Protein AF-F1ACM8-F1 (afdb_monomer)

Secondary structure (DSSP, 8-state):
-HHHHHHHHHHHHHHHHHS-SS-------TTSTTHHHHHHHHHHHHHHHHTSPP-

Solvent-accessible surface area (backbone atoms only — not comparable to full-atom values): 3621 Å² total; per-residue (Å²): 106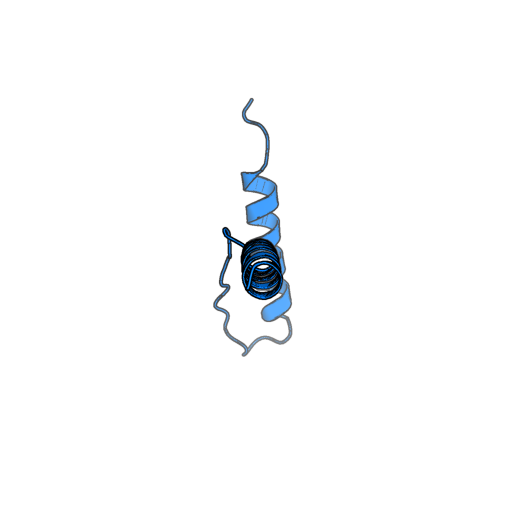,74,69,64,50,52,56,49,53,53,51,51,54,52,52,60,72,70,55,68,90,85,75,86,86,84,87,78,66,81,89,46,95,59,35,70,62,54,54,52,51,53,54,53,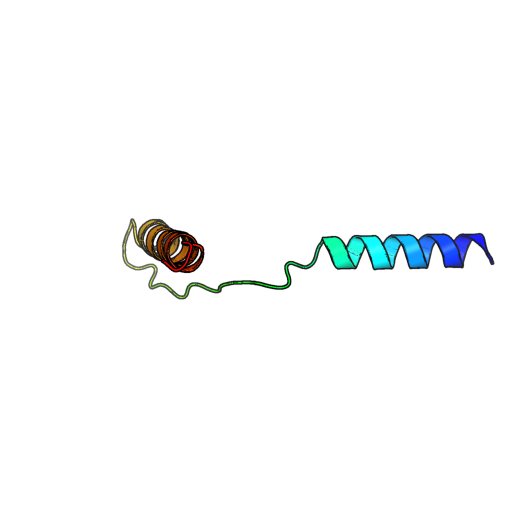53,48,54,60,60,70,69,55,83,83,132

pLDDT: mean 92.6, std 5.88, range [75.5, 98.19]

Mean predicted aligned error: 6.07 Å

Foldseek 3Di:
DVVVVVVVVVVVVVVVVVDDPDDDDFDWDPPDPCTVVVRVVVVVVVVVVVPDDDD

Sequence (55 aa):
GPITREASEEMSAFLQHLETEDNIKVWFNNKGWHAMVSFLNVAHNAILRASLPQD

Structure (mmCIF, N/CA/C/O backbone):
data_AF-F1ACM8-F1
#
_entry.id   AF-F1ACM8-F1
#
loop_
_atom_site.group_PDB
_atom_site.id
_atom_site.type_symbol
_atom_site.label_atom_id
_atom_site.label_alt_id
_atom_site.label_comp_id
_atom_site.label_asym_id
_atom_site.label_entity_id
_atom_site.label_seq_id
_atom_site.pdbx_PDB_ins_code
_atom_site.Cartn_x
_atom_site.Cartn_y
_atom_site.Cartn_z
_atom_site.occupancy
_atom_site.B_iso_or_equiv
_atom_site.auth_seq_id
_atom_site.auth_comp_id
_atom_site.auth_a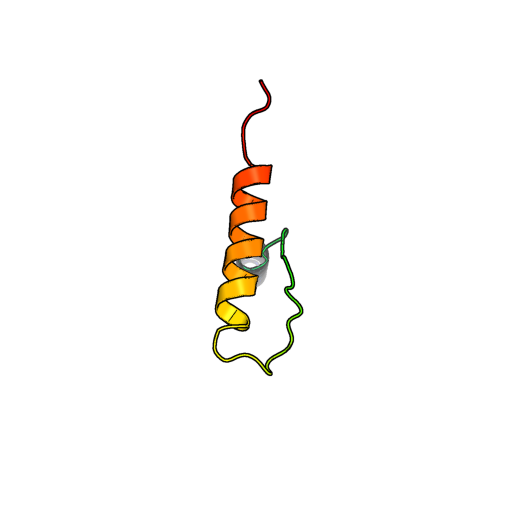sym_id
_atom_site.auth_atom_id
_atom_site.pdbx_PDB_model_num
ATOM 1 N N . GLY A 1 1 ? 1.063 -2.744 40.533 1.00 78.75 1 GLY A N 1
ATOM 2 C CA . GLY A 1 1 ? -0.071 -2.103 41.238 1.00 78.75 1 GLY A CA 1
ATOM 3 C C . GLY A 1 1 ? -1.126 -1.673 40.230 1.00 78.75 1 GLY A C 1
ATOM 4 O O . GLY A 1 1 ? -0.884 -1.841 39.043 1.00 78.75 1 GLY A O 1
ATOM 5 N N . PRO A 1 2 ? -2.274 -1.128 40.649 1.00 83.12 2 PRO A N 1
ATOM 6 C CA . PRO A 1 2 ? -3.333 -0.692 39.728 1.00 83.12 2 PRO A CA 1
ATOM 7 C C . PRO A 1 2 ? -2.835 0.290 38.646 1.00 83.12 2 PRO A C 1
ATOM 9 O O . PRO A 1 2 ? -3.066 0.043 37.470 1.00 83.12 2 PRO A O 1
ATOM 12 N N . ILE A 1 3 ? -1.998 1.270 39.015 1.00 85.06 3 ILE A N 1
ATOM 13 C CA . ILE A 1 3 ? -1.414 2.259 38.081 1.00 85.06 3 ILE A CA 1
ATOM 14 C C . ILE A 1 3 ? -0.563 1.616 36.970 1.00 85.06 3 ILE A C 1
ATOM 16 O O . ILE A 1 3 ? -0.630 2.013 35.813 1.00 85.06 3 ILE A O 1
ATOM 20 N N . THR A 1 4 ? 0.235 0.590 37.290 1.00 88.19 4 THR A N 1
ATOM 21 C CA . THR A 1 4 ? 1.068 -0.085 36.275 1.00 88.19 4 THR A CA 1
ATOM 22 C C . THR A 1 4 ? 0.238 -0.918 35.298 1.00 88.19 4 THR A C 1
ATOM 24 O O . THR A 1 4 ? 0.710 -1.213 34.207 1.00 88.19 4 THR A O 1
ATOM 27 N N . ARG A 1 5 ? -0.975 -1.330 35.693 1.00 88.50 5 ARG A N 1
ATOM 28 C CA . ARG A 1 5 ? -1.895 -2.070 34.824 1.00 88.50 5 ARG A CA 1
ATOM 29 C C . ARG A 1 5 ? -2.619 -1.124 33.869 1.00 88.50 5 ARG A C 1
ATOM 31 O O . ARG A 1 5 ? -2.637 -1.400 32.679 1.00 88.50 5 ARG A O 1
ATOM 38 N N . GLU A 1 6 ? -3.106 0.005 34.378 1.00 93.00 6 GLU A N 1
ATOM 39 C CA . GLU A 1 6 ? -3.733 1.061 33.569 1.00 93.00 6 GLU A CA 1
ATOM 40 C C . GLU A 1 6 ? -2.775 1.577 32.485 1.00 93.00 6 GLU A C 1
ATOM 42 O O . GLU A 1 6 ? -3.110 1.538 31.306 1.00 93.00 6 GLU A O 1
ATOM 47 N N . ALA A 1 7 ? -1.528 1.906 32.842 1.00 92.38 7 ALA A N 1
ATOM 48 C CA . ALA A 1 7 ? -0.523 2.341 31.865 1.00 92.38 7 ALA A CA 1
ATOM 49 C C . ALA A 1 7 ? -0.208 1.279 30.786 1.00 92.38 7 ALA A C 1
ATOM 51 O O . ALA A 1 7 ? 0.111 1.617 29.648 1.00 92.38 7 ALA A O 1
ATOM 52 N N . SER A 1 8 ? -0.289 -0.015 31.122 1.00 94.00 8 SER A N 1
ATOM 53 C CA . SER A 1 8 ? -0.095 -1.102 30.153 1.00 94.00 8 SER A CA 1
ATOM 54 C C . SER A 1 8 ? -1.276 -1.245 29.193 1.00 94.00 8 SER A C 1
ATOM 56 O O . SER A 1 8 ? -1.068 -1.553 28.020 1.00 94.00 8 SER A O 1
ATOM 58 N N . GLU A 1 9 ? -2.502 -1.058 29.679 1.00 92.81 9 GLU A N 1
ATOM 59 C CA . GLU A 1 9 ? -3.719 -1.100 28.863 1.00 92.81 9 GLU A CA 1
ATOM 60 C C . GLU A 1 9 ? -3.759 0.103 27.904 1.00 92.81 9 GLU A C 1
ATOM 62 O O .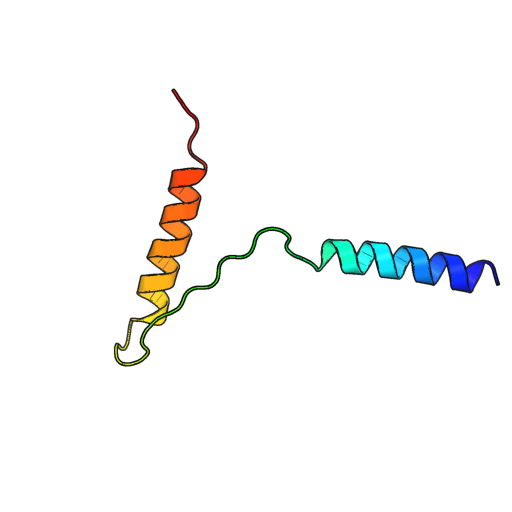 GLU A 1 9 ? -3.986 -0.077 26.707 1.00 92.81 9 GLU A O 1
ATOM 67 N N . GLU A 1 10 ? -3.412 1.300 28.387 1.00 92.31 10 GLU A N 1
ATOM 68 C CA . GLU A 1 10 ? -3.265 2.507 27.562 1.00 92.31 10 GLU A CA 1
ATOM 69 C C . GLU A 1 10 ? -2.189 2.347 26.484 1.00 92.31 10 GLU A C 1
A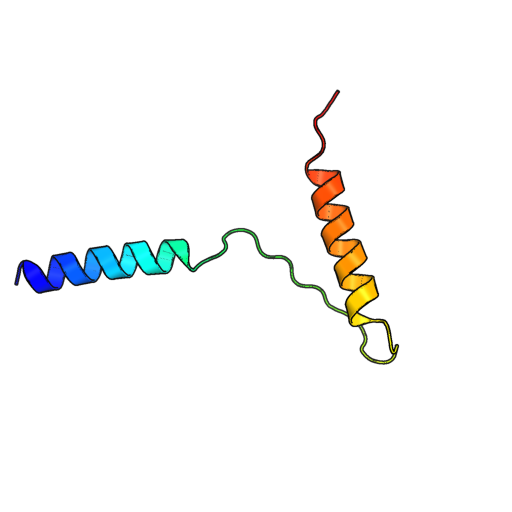TOM 71 O O . GLU A 1 10 ? -2.420 2.673 25.319 1.00 92.31 10 GLU A O 1
ATOM 76 N N . MET A 1 11 ? -1.028 1.791 26.842 1.00 92.75 11 MET A N 1
ATOM 77 C CA . MET A 1 11 ? 0.045 1.527 25.882 1.00 92.75 11 MET A CA 1
ATOM 78 C C . MET A 1 11 ? -0.389 0.514 24.816 1.00 92.75 11 MET A C 1
ATOM 80 O O . MET A 1 11 ? -0.110 0.704 23.635 1.00 92.75 11 MET A O 1
ATOM 84 N N . SER A 1 12 ? -1.093 -0.551 25.205 1.00 89.81 12 SER A N 1
ATOM 85 C CA . SER A 1 12 ? -1.571 -1.553 24.250 1.00 89.81 12 SER A CA 1
ATOM 86 C C . SER A 1 12 ? -2.610 -0.977 23.292 1.00 89.81 12 SER A C 1
ATOM 88 O O . SER A 1 12 ? -2.552 -1.269 22.099 1.00 89.81 12 SER A O 1
ATOM 90 N N . ALA A 1 13 ? -3.535 -0.152 23.788 1.00 89.12 13 ALA A N 1
ATOM 91 C CA . ALA A 1 13 ? -4.494 0.548 22.944 1.00 89.12 13 ALA A CA 1
ATOM 92 C C . ALA A 1 13 ? -3.774 1.512 21.993 1.00 89.12 13 ALA A C 1
ATOM 94 O O . ALA A 1 13 ? -4.066 1.530 20.804 1.00 89.12 13 ALA A O 1
ATOM 95 N N . PHE A 1 14 ? -2.789 2.270 22.472 1.00 88.50 14 PHE A N 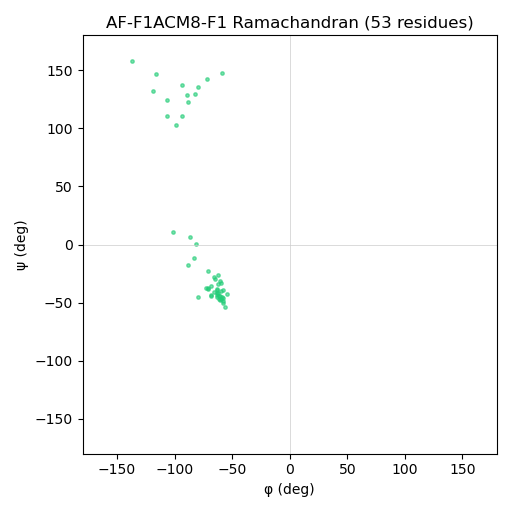1
ATOM 96 C CA . PHE A 1 14 ? -1.999 3.165 21.629 1.00 88.50 14 PHE A CA 1
ATOM 97 C C . PHE A 1 14 ? -1.285 2.424 20.487 1.00 88.50 14 PHE A C 1
ATOM 99 O O . PHE A 1 14 ? -1.365 2.855 19.339 1.00 88.50 14 PHE A O 1
ATOM 106 N N . LEU A 1 15 ? -0.647 1.285 20.775 1.00 88.88 15 LEU A N 1
ATOM 107 C CA .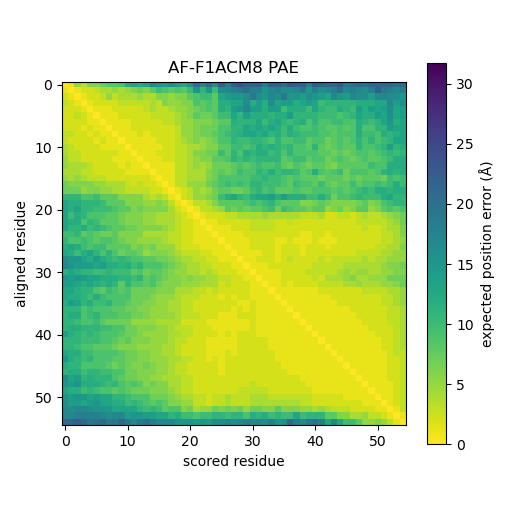 LEU A 1 15 ? 0.034 0.471 19.763 1.00 88.88 15 LEU A CA 1
ATOM 108 C C . LEU A 1 15 ? -0.929 -0.083 18.705 1.00 88.88 15 LEU A C 1
ATOM 110 O O . LEU A 1 15 ? -0.589 -0.060 17.527 1.00 88.88 15 LEU A O 1
ATOM 114 N N . GLN A 1 16 ? -2.143 -0.487 19.092 1.00 86.12 16 GLN A N 1
ATOM 115 C CA . GLN A 1 16 ? -3.169 -0.925 18.135 1.00 86.12 16 GLN A CA 1
ATOM 116 C C . GLN A 1 16 ? -3.541 0.171 17.126 1.00 86.12 16 GLN A C 1
ATOM 118 O O . GLN A 1 16 ? -3.804 -0.132 15.970 1.00 86.12 16 GLN A O 1
ATOM 123 N N . HIS A 1 17 ? -3.514 1.446 17.525 1.00 83.12 17 HIS A N 1
ATOM 124 C CA . HIS A 1 17 ? -3.792 2.565 16.616 1.00 83.12 17 HIS A CA 1
ATOM 125 C C . HIS A 1 17 ? -2.572 3.001 15.783 1.00 83.12 17 HIS A C 1
ATOM 127 O O . HIS A 1 17 ? -2.721 3.803 14.860 1.00 83.12 17 HIS A O 1
ATOM 133 N N . LEU A 1 18 ? -1.365 2.520 16.106 1.00 85.50 18 LEU A N 1
ATOM 134 C CA . LEU A 1 18 ? -0.152 2.762 15.315 1.00 85.50 18 LEU A CA 1
ATOM 135 C C . LEU A 1 18 ? 0.052 1.726 14.208 1.00 85.50 18 LEU A C 1
ATOM 137 O O . LEU A 1 18 ? 0.818 1.970 13.273 1.00 85.50 18 LEU A O 1
ATOM 141 N N . GLU A 1 19 ? -0.613 0.581 14.302 1.00 81.19 19 GLU A N 1
ATOM 142 C CA . GLU A 1 19 ? -0.604 -0.424 13.252 1.00 81.19 19 GLU A CA 1
ATOM 143 C C . GLU A 1 19 ? -1.625 -0.048 12.174 1.00 81.19 19 GLU A C 1
ATOM 145 O O . GLU A 1 19 ? -2.778 0.273 12.447 1.00 81.19 19 GLU A O 1
ATOM 150 N N . THR A 1 20 ? -1.191 -0.056 10.914 1.00 80.94 20 THR A N 1
ATOM 151 C CA . THR A 1 20 ? -2.121 -0.005 9.782 1.00 80.94 20 THR A CA 1
ATOM 152 C C . THR A 1 20 ? -2.404 -1.438 9.359 1.00 80.94 20 THR A C 1
ATOM 154 O O . THR A 1 20 ? -1.506 -2.105 8.839 1.00 80.94 20 THR A O 1
ATOM 157 N N . GLU A 1 21 ? -3.630 -1.907 9.592 1.00 83.44 21 GLU A N 1
ATOM 158 C CA . GLU A 1 21 ? -4.045 -3.278 9.264 1.00 83.44 21 GLU A CA 1
ATOM 159 C C . GLU A 1 21 ? -3.862 -3.568 7.763 1.00 83.44 21 GLU A C 1
ATOM 161 O O . GLU A 1 21 ? -3.228 -4.554 7.381 1.00 83.44 21 GLU A O 1
ATOM 166 N N . ASP A 1 22 ? -4.296 -2.633 6.913 1.00 89.31 22 ASP A N 1
ATOM 167 C CA . ASP A 1 22 ? -4.204 -2.743 5.459 1.00 89.31 22 ASP A CA 1
ATOM 168 C C . ASP A 1 22 ? -2.994 -1.979 4.906 1.00 89.31 22 ASP A C 1
ATOM 170 O O . ASP A 1 22 ? -2.998 -0.755 4.762 1.00 89.31 22 ASP A O 1
ATOM 174 N N . ASN A 1 23 ? -1.935 -2.710 4.552 1.00 91.56 23 ASN A N 1
ATOM 175 C CA . ASN A 1 23 ? -0.729 -2.147 3.946 1.00 91.56 23 ASN A CA 1
ATOM 176 C C . ASN A 1 23 ? -0.499 -2.669 2.524 1.00 91.56 23 ASN A C 1
ATOM 178 O O . ASN A 1 23 ? -0.769 -3.825 2.202 1.00 91.56 23 ASN A O 1
ATOM 182 N N . ILE A 1 24 ? 0.065 -1.811 1.670 1.00 94.31 24 ILE A N 1
ATOM 183 C CA . ILE A 1 24 ? 0.475 -2.170 0.310 1.00 94.31 24 ILE A CA 1
ATOM 184 C C . ILE A 1 24 ? 1.982 -1.964 0.184 1.00 94.31 24 ILE A C 1
ATOM 186 O O . ILE A 1 24 ? 2.519 -0.916 0.541 1.00 94.31 24 ILE A O 1
ATOM 190 N N . LYS A 1 25 ? 2.672 -2.968 -0.364 1.00 95.94 25 LYS A 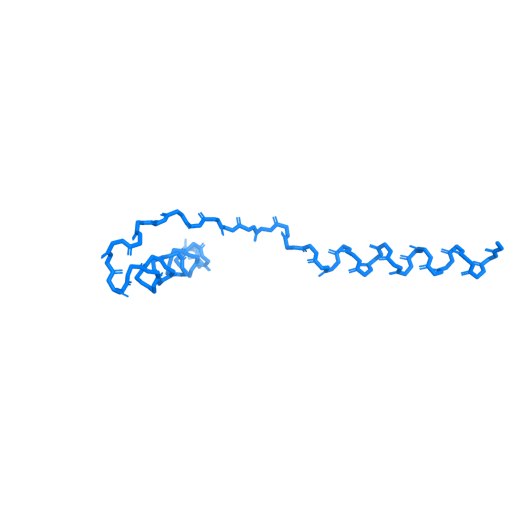N 1
ATOM 191 C CA . LYS A 1 25 ? 4.104 -2.904 -0.678 1.00 95.94 25 LYS A CA 1
ATOM 192 C C . LYS A 1 25 ? 4.293 -2.793 -2.182 1.00 95.94 25 LYS A C 1
ATOM 194 O O . LYS A 1 25 ? 3.828 -3.642 -2.937 1.00 95.94 25 LYS A O 1
ATOM 199 N N . VAL A 1 26 ? 5.011 -1.759 -2.605 1.00 96.94 26 VAL A N 1
ATOM 200 C CA . VAL A 1 26 ? 5.298 -1.497 -4.016 1.00 96.94 26 VAL A CA 1
ATOM 201 C C . VAL A 1 26 ? 6.754 -1.837 -4.302 1.00 96.94 26 VAL A C 1
ATOM 203 O O . VAL A 1 26 ? 7.668 -1.140 -3.867 1.00 96.94 26 VAL A O 1
ATOM 206 N N . TRP A 1 27 ? 6.968 -2.908 -5.061 1.00 97.56 27 TRP A N 1
ATOM 207 C CA . TRP A 1 27 ? 8.283 -3.260 -5.585 1.00 97.56 27 TRP A CA 1
ATOM 208 C C . TRP A 1 27 ? 8.487 -2.573 -6.932 1.00 97.56 27 TRP A C 1
ATOM 210 O O . TRP A 1 27 ? 7.697 -2.760 -7.855 1.00 97.56 27 TRP A O 1
ATOM 220 N N . PHE A 1 28 ? 9.546 -1.778 -7.052 1.00 97.44 28 PHE A N 1
ATOM 221 C CA . PHE A 1 28 ? 9.875 -1.064 -8.282 1.00 97.44 28 PHE A CA 1
ATOM 222 C C . PHE A 1 28 ? 11.378 -1.144 -8.562 1.00 97.44 28 PHE A C 1
ATOM 224 O O . PHE A 1 28 ? 12.198 -1.358 -7.670 1.00 97.44 28 PHE A O 1
ATOM 231 N N . ASN A 1 29 ? 11.748 -0.957 -9.825 1.00 96.12 29 ASN A N 1
ATOM 232 C CA . ASN A 1 29 ? 13.140 -0.853 -10.243 1.00 96.12 29 ASN A CA 1
ATOM 233 C C . ASN A 1 29 ? 13.601 0.611 -10.168 1.00 96.12 29 ASN A C 1
ATOM 235 O O . ASN A 1 29 ? 12.970 1.485 -10.760 1.00 96.12 29 ASN A O 1
ATOM 239 N N . ASN A 1 30 ? 14.725 0.881 -9.503 1.00 97.00 30 ASN A N 1
ATOM 240 C CA . ASN A 1 30 ? 15.238 2.239 -9.295 1.00 97.00 30 ASN A CA 1
ATOM 241 C C . ASN A 1 30 ? 16.014 2.833 -10.488 1.00 97.00 30 ASN A C 1
ATOM 243 O O . ASN A 1 30 ? 16.474 3.967 -10.396 1.00 97.00 30 ASN A O 1
ATOM 247 N N . LYS A 1 31 ? 16.164 2.109 -11.609 1.00 97.44 31 LYS A N 1
ATOM 248 C CA . LYS A 1 31 ? 16.913 2.607 -12.780 1.00 97.44 31 LYS A CA 1
ATOM 249 C C . LYS A 1 31 ? 16.303 3.863 -13.425 1.00 97.44 31 LYS A C 1
ATOM 251 O O . LYS A 1 31 ? 17.022 4.607 -14.085 1.00 97.44 31 LYS A O 1
ATOM 256 N N . GLY A 1 32 ? 14.995 4.087 -13.286 1.00 96.62 32 GLY A N 1
ATOM 257 C CA . GLY A 1 32 ? 14.299 5.238 -13.874 1.00 96.62 32 GLY A CA 1
ATOM 258 C C . GLY A 1 32 ? 14.191 6.421 -12.910 1.00 96.62 32 GLY A C 1
ATOM 259 O O . GLY A 1 32 ? 13.820 6.240 -11.754 1.00 96.62 32 GLY A O 1
ATOM 260 N N . TRP A 1 33 ? 14.420 7.643 -13.400 1.00 96.69 33 TRP A N 1
ATOM 261 C CA . TRP A 1 33 ? 14.410 8.862 -12.571 1.00 96.69 33 TRP A CA 1
ATOM 262 C C . TRP A 1 33 ? 13.044 9.137 -11.927 1.00 96.69 33 TRP A C 1
ATOM 264 O O . TRP A 1 33 ? 12.970 9.594 -10.791 1.00 96.69 33 TRP A O 1
ATOM 274 N N . HIS A 1 34 ? 11.958 8.798 -12.625 1.00 97.56 34 HIS A N 1
ATOM 275 C CA . HIS A 1 34 ? 10.587 8.949 -12.128 1.00 97.56 34 HIS A CA 1
ATOM 276 C C . HIS A 1 34 ? 9.970 7.633 -11.621 1.00 97.56 34 HIS A C 1
ATOM 278 O O . HIS A 1 34 ? 8.773 7.587 -11.352 1.00 97.56 34 HIS A O 1
ATOM 284 N N . ALA A 1 35 ? 10.755 6.559 -11.463 1.00 97.62 35 ALA A N 1
ATOM 285 C CA . ALA A 1 35 ? 10.216 5.227 -11.175 1.00 97.62 35 ALA A CA 1
ATOM 286 C C . ALA A 1 35 ? 9.397 5.176 -9.873 1.00 97.62 35 ALA A C 1
ATOM 288 O O . ALA A 1 35 ? 8.273 4.686 -9.882 1.00 97.62 35 ALA A O 1
ATOM 289 N N . MET A 1 36 ? 9.908 5.741 -8.774 1.00 97.38 36 MET A N 1
ATOM 290 C CA . MET A 1 36 ? 9.189 5.757 -7.490 1.00 97.38 36 MET A CA 1
ATOM 291 C C . MET A 1 36 ? 7.806 6.404 -7.601 1.00 97.38 36 MET A C 1
ATOM 293 O O . MET A 1 36 ? 6.797 5.801 -7.241 1.00 97.38 36 MET A O 1
ATOM 297 N N . VAL A 1 37 ? 7.752 7.626 -8.134 1.00 97.31 37 VAL A N 1
ATOM 298 C CA . VAL A 1 37 ? 6.508 8.402 -8.194 1.00 97.31 37 VAL A CA 1
ATOM 299 C C . VAL A 1 37 ? 5.497 7.790 -9.163 1.00 97.31 37 VAL A C 1
ATOM 301 O O . VAL A 1 37 ? 4.305 7.778 -8.862 1.00 97.31 37 VAL A O 1
ATOM 304 N N . SER A 1 38 ? 5.943 7.217 -10.285 1.00 97.88 38 SER A N 1
ATOM 305 C CA . SER A 1 38 ? 5.049 6.543 -11.231 1.00 97.88 38 SER A CA 1
ATOM 306 C C . SER A 1 38 ? 4.365 5.326 -10.608 1.00 97.88 38 SER A C 1
ATOM 308 O O . SER A 1 38 ? 3.153 5.172 -10.746 1.00 97.88 38 SER A O 1
ATOM 310 N N . PHE A 1 39 ? 5.108 4.484 -9.885 1.00 98.00 39 PHE A N 1
ATOM 311 C CA . PHE A 1 39 ? 4.538 3.289 -9.261 1.00 98.00 39 PHE A CA 1
ATOM 312 C C . PHE A 1 39 ? 3.621 3.629 -8.076 1.00 98.00 39 PHE A C 1
ATOM 314 O O . PHE A 1 39 ? 2.563 3.016 -7.937 1.00 98.00 39 PHE A O 1
ATOM 321 N N . LEU A 1 40 ? 3.961 4.642 -7.270 1.00 97.94 40 LEU A N 1
ATOM 322 C CA . LEU A 1 40 ? 3.070 5.131 -6.209 1.00 97.94 40 LEU A CA 1
ATOM 323 C C . LEU A 1 40 ? 1.769 5.716 -6.771 1.00 97.94 40 LEU A C 1
ATOM 325 O O . LEU A 1 40 ? 0.697 5.465 -6.227 1.00 97.94 40 LEU A O 1
ATOM 329 N N . ASN A 1 41 ? 1.839 6.443 -7.889 1.00 98.19 41 ASN A N 1
ATOM 330 C CA . ASN A 1 41 ? 0.656 6.979 -8.5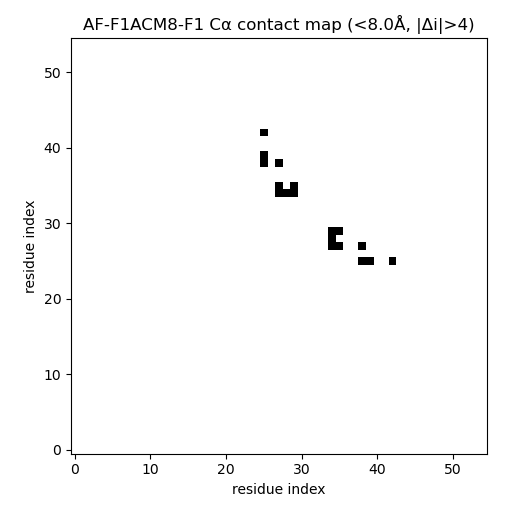59 1.00 98.19 41 ASN A CA 1
ATOM 331 C C . ASN A 1 41 ? -0.288 5.852 -9.019 1.00 98.19 41 ASN A C 1
ATOM 333 O O . ASN A 1 41 ? -1.492 5.918 -8.776 1.00 98.19 41 ASN A O 1
ATOM 337 N N . VAL A 1 42 ? 0.255 4.781 -9.610 1.00 98.00 42 VAL A N 1
ATOM 338 C CA . VAL A 1 42 ? -0.533 3.598 -9.999 1.00 98.00 42 VAL A CA 1
ATOM 339 C C . VAL A 1 42 ? -1.180 2.933 -8.783 1.00 98.00 42 VAL A C 1
ATOM 341 O O . VAL A 1 42 ? -2.377 2.656 -8.821 1.00 98.00 42 VAL A O 1
ATOM 344 N N . ALA A 1 43 ? -0.427 2.719 -7.699 1.00 98.12 43 ALA A N 1
ATOM 345 C CA . ALA A 1 43 ? -0.952 2.104 -6.480 1.00 98.12 43 ALA A CA 1
ATOM 346 C C . ALA A 1 43 ? -2.099 2.926 -5.870 1.00 98.12 43 ALA A C 1
ATOM 348 O O . ALA A 1 43 ? -3.168 2.383 -5.599 1.00 98.12 43 ALA A O 1
ATOM 349 N N . HIS A 1 44 ? -1.933 4.244 -5.736 1.00 97.75 44 HIS A N 1
ATOM 350 C CA . HIS A 1 44 ? -2.997 5.118 -5.235 1.00 97.75 44 HIS A CA 1
ATOM 351 C C . HIS A 1 44 ? -4.229 5.125 -6.145 1.00 97.75 44 HIS A C 1
ATOM 353 O O . HIS A 1 44 ? -5.357 5.047 -5.665 1.00 97.75 44 HIS A O 1
ATOM 359 N N . ASN A 1 45 ? -4.036 5.156 -7.463 1.00 98.12 45 ASN A N 1
ATOM 360 C CA . ASN A 1 45 ? -5.141 5.090 -8.415 1.00 98.12 45 ASN A CA 1
ATOM 361 C C . ASN A 1 45 ? -5.894 3.754 -8.385 1.00 98.12 45 ASN A C 1
ATOM 363 O O . ASN A 1 45 ? -7.084 3.729 -8.698 1.00 98.12 45 ASN A O 1
ATOM 367 N N . ALA A 1 46 ? -5.221 2.653 -8.048 1.00 97.44 46 ALA A N 1
ATOM 368 C CA . ALA A 1 46 ? -5.867 1.362 -7.850 1.00 97.44 46 ALA A CA 1
ATOM 369 C C . ALA A 1 46 ? -6.762 1.378 -6.604 1.00 97.44 46 ALA A C 1
ATOM 371 O O . ALA A 1 46 ? -7.910 0.954 -6.696 1.00 97.44 46 ALA A O 1
ATOM 372 N N . ILE A 1 47 ? -6.283 1.948 -5.489 1.00 96.69 47 ILE A N 1
ATOM 373 C CA . ILE A 1 47 ? -7.085 2.131 -4.266 1.00 96.69 47 ILE A CA 1
ATOM 374 C C . ILE A 1 47 ? -8.331 2.968 -4.574 1.00 96.69 47 ILE A C 1
ATOM 376 O O . ILE A 1 47 ? -9.442 2.540 -4.287 1.00 96.69 47 ILE A O 1
ATOM 380 N N . LEU A 1 48 ? -8.167 4.119 -5.236 1.00 97.50 48 LEU A N 1
ATOM 381 C CA . LEU A 1 48 ? -9.296 4.988 -5.590 1.00 97.50 48 LEU A CA 1
ATOM 382 C C . LEU A 1 48 ? -10.349 4.274 -6.444 1.00 97.50 48 LEU A C 1
ATOM 384 O O . LEU A 1 48 ? -11.540 4.487 -6.244 1.00 97.50 48 LEU A O 1
ATOM 388 N N . ARG A 1 49 ? -9.922 3.423 -7.385 1.00 97.00 49 ARG A N 1
ATOM 389 C CA . ARG A 1 49 ? -10.839 2.632 -8.218 1.00 97.00 49 ARG A CA 1
ATOM 390 C C . ARG A 1 49 ? -11.530 1.519 -7.440 1.00 97.00 49 ARG A C 1
ATOM 392 O O . ARG A 1 49 ? -12.702 1.268 -7.689 1.00 97.00 49 ARG A O 1
ATOM 399 N N . ALA A 1 50 ? -10.820 0.862 -6.528 1.00 95.25 50 ALA A N 1
ATOM 400 C CA . ALA A 1 50 ? -11.383 -0.195 -5.695 1.00 95.25 50 ALA A CA 1
ATOM 401 C C . ALA A 1 50 ? -12.456 0.332 -4.727 1.00 95.25 50 ALA A C 1
ATOM 403 O O . ALA A 1 50 ? -13.375 -0.403 -4.385 1.00 95.25 50 ALA A O 1
ATOM 404 N N . SER A 1 51 ? -12.363 1.603 -4.326 1.00 95.00 51 SER A N 1
ATOM 405 C CA . SER A 1 51 ? -13.307 2.248 -3.407 1.00 95.00 51 SER A CA 1
ATOM 406 C C . SER A 1 51 ? -14.549 2.853 -4.077 1.00 95.00 51 SER A C 1
ATOM 408 O O . SER A 1 51 ? -15.315 3.547 -3.406 1.00 95.00 51 SER A O 1
ATOM 410 N N . LEU A 1 52 ? -14.755 2.654 -5.383 1.00 96.50 52 LEU A N 1
ATOM 411 C CA . LEU A 1 52 ? -15.959 3.149 -6.055 1.00 96.50 52 LEU A CA 1
ATOM 412 C C . LEU A 1 52 ? -17.198 2.327 -5.641 1.00 96.50 52 LEU A C 1
ATOM 414 O O . LEU A 1 52 ? -17.090 1.109 -5.489 1.00 96.50 52 LEU A O 1
ATOM 418 N N . PRO A 1 53 ? -18.377 2.960 -5.482 1.00 95.38 53 PRO A N 1
ATOM 419 C CA . PRO A 1 53 ? -19.629 2.239 -5.270 1.00 95.38 53 PRO A CA 1
ATOM 420 C C . PRO A 1 53 ? -19.928 1.277 -6.425 1.00 95.38 53 PRO A C 1
ATOM 422 O O . PRO A 1 53 ? -19.587 1.558 -7.574 1.00 95.38 53 PRO A O 1
ATOM 425 N N . GLN A 1 54 ? -20.580 0.158 -6.113 1.00 88.31 54 GLN A N 1
ATOM 426 C CA . GLN A 1 54 ? -21.191 -0.691 -7.134 1.00 88.31 54 GLN A CA 1
ATOM 427 C C . GLN A 1 54 ? -22.529 -0.068 -7.543 1.00 88.31 54 GLN A C 1
ATOM 429 O O . GLN A 1 54 ? -23.275 0.373 -6.666 1.00 88.31 54 GLN A O 1
ATOM 434 N N . ASP A 1 55 ? -22.788 -0.015 -8.849 1.00 75.50 55 ASP A N 1
ATOM 435 C CA . ASP A 1 55 ? -24.079 0.409 -9.406 1.00 75.50 55 ASP A CA 1
ATOM 436 C C . ASP A 1 55 ? -25.202 -0.593 -9.083 1.00 75.50 55 ASP A C 1
ATOM 438 O O . ASP A 1 55 ? -24.932 -1.821 -9.102 1.00 75.50 55 ASP A O 1
#

Organism: Cynopterus sphinx (NCBI:txid9400)

Radius of gyration: 19.53 Å; Cα contacts (8 Å, |Δi|>4): 9; chains: 1; bounding box: 41×12×55 Å